Protein AF-A0A813KE66-F1 (afdb_monomer_lite)

Structure (mmCIF, N/CA/C/O backbone):
data_AF-A0A813KE66-F1
#
_entry.id   AF-A0A813KE66-F1
#
loop_
_atom_site.group_PDB
_atom_site.id
_atom_site.type_symbol
_atom_site.label_atom_id
_atom_site.label_alt_id
_atom_site.label_comp_id
_atom_site.label_asym_id
_atom_site.label_entity_id
_atom_site.label_seq_id
_atom_site.pdbx_PDB_ins_code
_atom_site.Cartn_x
_atom_site.Cartn_y
_atom_site.Cartn_z
_atom_site.occupancy
_atom_site.B_iso_or_equiv
_atom_site.auth_seq_id
_atom_site.auth_comp_id
_atom_site.auth_asym_id
_atom_site.auth_atom_id
_atom_site.pdbx_PDB_model_num
ATOM 1 N N . GLU A 1 1 ? -5.617 -0.190 22.166 1.00 62.19 1 GLU A N 1
ATOM 2 C CA . GLU A 1 1 ? -5.001 0.534 21.028 1.00 62.19 1 GLU A CA 1
ATOM 3 C C . GLU A 1 1 ? -5.946 0.537 19.827 1.00 62.19 1 GLU A C 1
ATOM 5 O O . GLU A 1 1 ? -6.693 -0.417 19.660 1.00 62.19 1 GLU A O 1
ATOM 10 N N . LEU A 1 2 ? -5.925 1.552 18.959 1.00 74.25 2 LEU A N 1
ATOM 11 C CA . LEU A 1 2 ? -6.769 1.584 17.746 1.00 74.25 2 LEU A CA 1
ATOM 12 C C . LEU A 1 2 ? -6.556 0.372 16.822 1.00 74.25 2 LEU A C 1
ATOM 14 O O . LEU A 1 2 ? -7.504 -0.113 16.202 1.00 74.25 2 LEU A O 1
ATOM 18 N N . GLY A 1 3 ? -5.337 -0.175 16.797 1.00 71.94 3 GLY A N 1
ATOM 19 C CA . GLY A 1 3 ? -5.014 -1.399 16.067 1.00 71.94 3 GLY A CA 1
ATOM 20 C C . GLY A 1 3 ? -5.838 -2.612 16.503 1.00 71.94 3 GLY A C 1
ATOM 21 O O . GLY A 1 3 ? -6.295 -3.367 15.647 1.00 71.94 3 GLY A O 1
ATOM 22 N N . SER A 1 4 ? -6.115 -2.786 17.803 1.00 74.19 4 SER A N 1
ATOM 23 C CA . SER A 1 4 ? -6.954 -3.896 18.286 1.00 74.19 4 SER A CA 1
ATOM 24 C C . SER A 1 4 ? -8.423 -3.736 17.883 1.00 74.19 4 SER A C 1
ATOM 26 O O . SER A 1 4 ? -9.065 -4.725 17.527 1.00 74.19 4 SER A O 1
ATOM 28 N N . THR A 1 5 ? -8.928 -2.498 17.854 1.00 79.56 5 THR A N 1
ATOM 29 C CA . THR A 1 5 ? -10.301 -2.172 17.430 1.00 79.56 5 THR A CA 1
ATOM 30 C C . THR A 1 5 ? -10.521 -2.434 15.942 1.00 79.56 5 THR A C 1
ATOM 32 O O . THR A 1 5 ? -11.595 -2.872 15.550 1.00 79.56 5 THR A O 1
ATOM 35 N N . ILE A 1 6 ? -9.496 -2.225 15.110 1.00 78.62 6 ILE A N 1
ATOM 36 C CA . ILE A 1 6 ? -9.528 -2.539 13.673 1.00 78.62 6 ILE A CA 1
ATOM 37 C C . ILE A 1 6 ? -9.297 -4.037 13.420 1.00 78.62 6 ILE A C 1
ATOM 39 O O . ILE A 1 6 ? -9.911 -4.631 12.534 1.00 78.62 6 ILE A O 1
ATOM 43 N N . ARG A 1 7 ? -8.443 -4.685 14.218 1.00 77.69 7 ARG A N 1
ATOM 44 C CA . ARG A 1 7 ? -8.101 -6.105 14.060 1.00 77.69 7 ARG A CA 1
ATOM 45 C C . ARG A 1 7 ? -9.271 -7.043 14.346 1.00 77.69 7 ARG A C 1
ATOM 47 O O . ARG A 1 7 ? -9.427 -8.037 13.637 1.00 77.69 7 ARG A O 1
ATOM 54 N N . ALA A 1 8 ? -10.070 -6.751 15.372 1.00 77.88 8 ALA A N 1
ATOM 55 C CA . ALA A 1 8 ? -11.232 -7.554 15.757 1.00 77.88 8 ALA A CA 1
ATOM 56 C C . ALA A 1 8 ? -12.233 -7.784 14.596 1.00 77.88 8 ALA A C 1
ATOM 58 O O . ALA A 1 8 ? -12.456 -8.945 14.243 1.00 77.88 8 ALA A O 1
ATOM 59 N N . PRO A 1 9 ? -12.773 -6.745 13.927 1.00 71.06 9 PRO A N 1
ATOM 60 C CA . PRO A 1 9 ? -13.709 -6.924 12.816 1.00 71.06 9 PRO A CA 1
ATOM 61 C C . PRO A 1 9 ? -13.075 -7.599 11.589 1.00 71.06 9 PRO A C 1
ATOM 63 O O . PRO A 1 9 ? -13.728 -8.423 10.948 1.00 71.06 9 PRO A O 1
ATOM 66 N N . CYS A 1 10 ? -11.790 -7.354 11.296 1.00 71.75 10 CYS A N 1
ATOM 67 C CA . CYS A 1 10 ? -11.080 -8.053 10.213 1.00 71.75 10 CYS A CA 1
ATOM 68 C C . CYS A 1 10 ? -10.980 -9.573 10.436 1.00 71.75 10 CYS A C 1
ATOM 70 O O . CYS A 1 10 ? -11.021 -10.347 9.476 1.00 71.75 10 CYS A O 1
ATOM 72 N N . ARG A 1 11 ? -10.857 -10.027 11.692 1.00 71.12 11 ARG A N 1
ATOM 73 C CA . ARG A 1 11 ? -10.828 -11.463 12.024 1.00 71.12 11 ARG A CA 1
ATOM 74 C C . ARG A 1 11 ? -12.191 -12.132 11.885 1.00 71.12 11 ARG A C 1
ATOM 76 O O . ARG A 1 11 ? -12.242 -13.289 11.487 1.00 71.12 11 ARG A O 1
ATOM 83 N N . LEU A 1 12 ? -13.272 -11.396 12.130 1.00 67.62 12 LEU A N 1
ATOM 84 C CA . LEU A 1 12 ? -14.651 -11.882 12.022 1.00 67.62 12 LEU A CA 1
ATOM 85 C C . LEU A 1 12 ? -15.193 -11.885 10.578 1.00 67.62 12 LEU A C 1
ATOM 87 O O . LEU A 1 12 ? -16.385 -12.066 10.368 1.00 67.62 12 LEU A O 1
ATOM 91 N N . GLY A 1 13 ? -14.340 -11.654 9.572 1.00 59.03 13 GLY A N 1
ATOM 92 C CA . GLY A 1 13 ? -14.746 -11.593 8.161 1.00 59.03 13 GLY A CA 1
ATOM 93 C C . GLY A 1 13 ? -15.440 -10.285 7.755 1.00 59.03 13 GLY A C 1
ATOM 94 O O . GLY A 1 13 ? -15.770 -10.102 6.587 1.00 59.03 13 GLY A O 1
ATOM 95 N N . GLY A 1 14 ? -15.608 -9.342 8.687 1.00 59.16 14 GLY A N 1
ATOM 96 C CA . GLY A 1 14 ? -16.257 -8.052 8.471 1.00 59.16 14 GLY A CA 1
ATOM 97 C C . GLY A 1 14 ? -15.270 -6.951 8.083 1.00 59.16 14 GLY A C 1
ATOM 98 O O . GLY A 1 14 ? -15.028 -6.026 8.860 1.00 59.16 14 GLY A O 1
ATOM 99 N N . SER A 1 15 ? -14.727 -6.993 6.862 1.00 60.59 15 SER A N 1
ATOM 100 C CA . SER A 1 15 ? -13.924 -5.878 6.317 1.00 60.59 15 SER A CA 1
ATOM 101 C C . SER A 1 15 ? -14.745 -4.589 6.115 1.00 60.59 15 SER A C 1
ATOM 103 O O . SER A 1 15 ? -14.176 -3.503 5.974 1.00 60.59 15 SER A O 1
ATOM 105 N N . SER A 1 16 ? -16.081 -4.684 6.150 1.00 64.94 16 SER A N 1
ATOM 106 C CA . SER A 1 16 ? -17.015 -3.561 6.001 1.00 64.94 16 SER A CA 1
ATOM 107 C C . SER A 1 16 ? -17.001 -2.577 7.175 1.00 64.94 16 SER A C 1
ATOM 109 O O . SER A 1 16 ? -17.208 -1.390 6.943 1.00 64.94 16 SER A O 1
ATOM 111 N N . LEU A 1 17 ? -16.718 -3.033 8.402 1.00 68.31 17 LEU A N 1
ATOM 112 C CA . LEU A 1 17 ? -16.677 -2.189 9.607 1.00 68.31 17 LEU A CA 1
ATOM 113 C C . LEU A 1 17 ? -15.264 -1.691 9.935 1.00 68.31 17 LEU A C 1
ATOM 115 O O . LEU A 1 17 ? -15.097 -0.588 10.448 1.00 68.31 17 LEU A O 1
ATOM 119 N N . ALA A 1 18 ? -14.234 -2.466 9.593 1.00 74.69 18 ALA A N 1
ATOM 120 C CA . ALA A 1 18 ? -12.844 -2.086 9.836 1.00 74.69 18 ALA A CA 1
ATOM 121 C C . ALA A 1 18 ? -12.406 -0.883 8.978 1.00 74.69 18 ALA A C 1
ATOM 123 O O . ALA A 1 18 ? -11.616 -0.047 9.419 1.00 74.69 18 ALA A O 1
ATOM 124 N N . TRP A 1 19 ? -12.936 -0.775 7.754 1.00 76.62 19 TRP A N 1
ATOM 125 C CA . TRP A 1 19 ? -12.539 0.266 6.807 1.00 76.62 19 TRP A CA 1
ATOM 126 C C . TRP A 1 19 ? -13.033 1.678 7.173 1.00 76.62 19 TRP A C 1
ATOM 128 O O . TRP A 1 19 ? -12.217 2.599 7.138 1.00 76.62 19 TRP A O 1
ATOM 138 N N . PRO A 1 20 ? -14.306 1.891 7.563 1.00 79.81 20 PRO A N 1
ATOM 139 C CA . PRO A 1 20 ? -14.763 3.182 8.082 1.00 79.81 20 PRO A CA 1
ATOM 140 C C . PRO A 1 20 ? -13.975 3.638 9.314 1.00 79.81 20 PRO A C 1
ATOM 142 O O . PRO A 1 20 ? -13.568 4.793 9.384 1.00 79.81 20 PRO A O 1
ATOM 145 N N . VAL A 1 21 ? -13.676 2.718 10.240 1.00 80.50 21 VAL A N 1
ATOM 146 C CA . VAL A 1 21 ? -12.868 3.017 11.436 1.00 80.50 21 VAL A CA 1
ATOM 147 C C . VAL A 1 21 ? -11.449 3.436 11.045 1.00 80.50 21 VAL A C 1
ATOM 149 O O . VAL A 1 21 ? -10.931 4.414 11.577 1.00 80.50 21 VAL A O 1
ATOM 152 N N . PHE A 1 22 ? -10.835 2.754 10.072 1.00 81.50 22 PHE A N 1
ATOM 153 C CA . PHE A 1 22 ? -9.545 3.166 9.519 1.00 81.50 22 PHE A CA 1
ATOM 154 C C . PHE A 1 22 ? -9.609 4.545 8.849 1.00 81.50 22 PHE A C 1
ATOM 156 O O . PHE A 1 22 ? -8.703 5.349 9.033 1.00 81.50 22 PHE A O 1
ATOM 163 N N . GLN A 1 23 ? -10.666 4.843 8.089 1.00 80.62 23 GLN A N 1
ATOM 164 C CA . GLN A 1 23 ? -10.824 6.138 7.423 1.00 80.62 23 GLN A CA 1
ATOM 165 C C . GLN A 1 23 ? -10.970 7.292 8.415 1.00 80.62 23 GLN A C 1
ATOM 167 O O . GLN A 1 23 ? -10.352 8.333 8.209 1.00 80.62 23 GLN A O 1
ATOM 172 N N . GLU A 1 24 ? -11.747 7.114 9.482 1.00 82.56 24 GLU A N 1
ATOM 173 C CA . GLU A 1 24 ? -11.855 8.122 10.539 1.00 82.56 24 GLU A CA 1
ATOM 174 C C . GLU A 1 24 ? -10.542 8.274 11.310 1.00 82.56 24 GLU A C 1
ATOM 176 O O . GLU A 1 24 ? -10.076 9.393 11.515 1.00 82.56 24 GLU A O 1
ATOM 181 N N . ALA A 1 25 ? -9.870 7.168 11.642 1.00 82.44 25 ALA A N 1
ATOM 182 C CA . ALA A 1 25 ? -8.542 7.223 12.247 1.00 82.44 25 ALA A CA 1
ATOM 183 C C . ALA A 1 25 ? -7.531 7.966 11.352 1.00 82.44 25 ALA A C 1
ATOM 185 O O . ALA A 1 25 ? -6.749 8.772 11.851 1.00 82.44 25 ALA A O 1
ATOM 186 N N . ASP A 1 26 ? -7.572 7.752 10.034 1.00 79.00 26 ASP A N 1
ATOM 187 C CA . ASP A 1 26 ? -6.680 8.409 9.076 1.00 79.00 26 ASP A CA 1
ATOM 188 C C . ASP A 1 26 ? -6.964 9.914 8.947 1.00 79.00 26 ASP A C 1
ATOM 190 O O . ASP A 1 26 ? -6.024 10.714 8.964 1.00 79.00 26 ASP A O 1
ATOM 194 N N . LYS A 1 27 ? -8.245 10.317 8.907 1.00 81.25 27 LYS A N 1
ATOM 195 C CA . LYS A 1 27 ? -8.660 11.734 8.950 1.00 81.25 27 LYS A CA 1
ATOM 196 C C . LYS A 1 27 ? -8.155 12.428 10.213 1.00 81.25 27 LYS A C 1
ATOM 198 O O . LYS A 1 27 ? -7.649 13.544 10.143 1.00 81.25 27 LYS A O 1
ATOM 203 N N . LEU A 1 28 ? -8.248 11.740 11.347 1.00 83.62 28 LEU A N 1
ATOM 204 C CA . LEU A 1 28 ? -7.797 12.224 12.650 1.00 83.62 28 LEU A CA 1
ATOM 205 C C . LEU A 1 28 ? -6.280 12.060 12.865 1.00 83.62 28 LEU A C 1
ATOM 207 O O . LEU A 1 28 ? -5.774 12.400 13.931 1.00 83.62 28 LEU A O 1
ATOM 211 N N . ARG A 1 29 ? -5.539 11.555 11.863 1.00 78.62 29 ARG A N 1
ATOM 212 C CA . ARG A 1 29 ? -4.093 11.264 11.920 1.00 78.62 29 ARG A CA 1
ATOM 213 C C . ARG A 1 29 ? -3.688 10.372 13.101 1.00 78.62 29 ARG A C 1
ATOM 215 O O . ARG A 1 29 ? -2.567 10.466 13.599 1.00 78.62 29 ARG A O 1
ATOM 222 N N . LEU A 1 30 ? -4.582 9.490 13.535 1.00 79.69 30 LEU A N 1
ATOM 223 C CA . LEU A 1 30 ? -4.335 8.574 14.639 1.00 79.69 30 LEU A CA 1
ATOM 224 C C . LEU A 1 30 ? -3.488 7.389 14.172 1.00 79.69 30 LEU A C 1
ATOM 226 O O . LEU A 1 30 ? -3.667 6.858 13.073 1.00 79.69 30 LEU A O 1
ATOM 230 N N . ASN A 1 31 ? -2.565 6.948 15.026 1.00 79.06 31 ASN A N 1
ATOM 231 C CA . 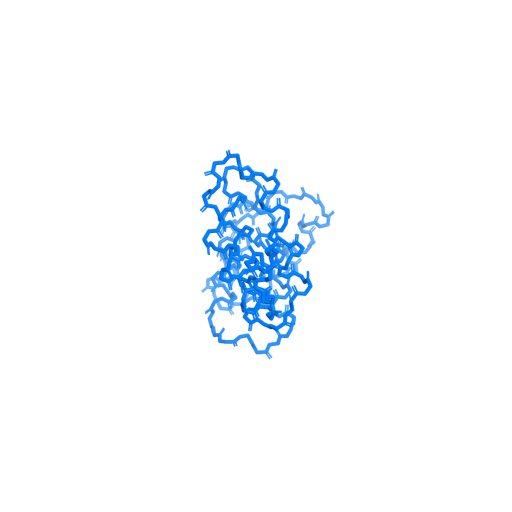ASN A 1 31 ? -1.735 5.792 14.725 1.00 79.06 31 ASN A CA 1
ATOM 232 C C . ASN A 1 31 ? -2.531 4.496 14.935 1.00 79.06 31 ASN A C 1
ATOM 234 O O . ASN A 1 31 ? -2.935 4.156 16.046 1.00 79.06 31 ASN A O 1
ATOM 238 N N . VAL A 1 32 ? -2.742 3.767 13.843 1.00 75.44 32 VAL A N 1
ATOM 239 C CA . VAL A 1 32 ? -3.414 2.460 13.829 1.00 75.44 32 VAL A CA 1
ATOM 240 C C . VAL A 1 32 ? -2.439 1.323 14.170 1.00 75.44 32 VAL A C 1
ATOM 242 O O . VAL A 1 32 ? -2.859 0.240 14.581 1.00 75.44 32 VAL A O 1
ATOM 245 N N . GLY A 1 33 ? -1.136 1.575 14.035 1.00 80.81 33 GLY A N 1
ATOM 246 C CA . GLY A 1 33 ? -0.077 0.602 14.252 1.00 80.81 33 GLY A CA 1
ATOM 247 C C . GLY A 1 33 ? -0.013 -0.487 13.176 1.00 80.81 33 GLY A C 1
ATOM 248 O O . GLY A 1 33 ? -0.932 -0.694 12.378 1.00 80.81 33 GLY A O 1
ATOM 249 N N . LEU A 1 34 ? 1.096 -1.228 13.184 1.00 76.56 34 LEU A N 1
ATOM 250 C CA . LEU A 1 34 ? 1.340 -2.369 12.292 1.00 76.56 34 LEU A CA 1
ATOM 251 C C . LEU A 1 34 ? 0.276 -3.466 12.436 1.00 76.56 34 LEU A C 1
ATOM 253 O O . LEU A 1 34 ? -0.104 -4.090 11.450 1.00 76.56 34 LEU A O 1
ATOM 257 N N . SER A 1 35 ? -0.242 -3.676 13.648 1.00 79.00 35 SER A N 1
ATOM 258 C CA . SER A 1 35 ? -1.245 -4.705 13.939 1.00 79.00 35 SER A CA 1
ATOM 259 C C . SER A 1 35 ? -2.582 -4.448 13.234 1.00 79.00 35 SER A C 1
ATOM 261 O O . SER A 1 35 ? -3.174 -5.388 12.699 1.00 79.00 35 SER A O 1
ATOM 263 N N . GLY A 1 36 ? -3.043 -3.193 13.192 1.00 77.19 36 GLY A N 1
ATOM 264 C CA . GLY A 1 36 ? -4.260 -2.806 12.479 1.00 77.19 36 GLY A CA 1
ATOM 265 C C . GLY A 1 36 ? -4.068 -2.785 10.960 1.00 77.19 36 GLY A C 1
ATOM 266 O O . GLY A 1 36 ? -4.925 -3.288 10.235 1.00 77.19 36 GLY A O 1
ATOM 267 N N . LEU A 1 37 ? -2.922 -2.290 10.475 1.00 78.31 37 LEU A N 1
ATOM 268 C CA . LEU A 1 37 ? -2.588 -2.295 9.042 1.00 78.31 37 LEU A CA 1
ATOM 269 C C . LEU A 1 37 ? -2.468 -3.721 8.484 1.00 78.31 37 LEU A C 1
ATOM 271 O O . LEU A 1 37 ? -3.060 -4.020 7.451 1.00 78.31 37 LEU A O 1
ATOM 275 N N . SER A 1 38 ? -1.778 -4.619 9.196 1.00 77.44 38 SER A N 1
ATOM 276 C CA . SER A 1 38 ? -1.656 -6.039 8.832 1.00 77.44 38 SER A CA 1
ATOM 277 C C . SER A 1 38 ? -3.019 -6.735 8.792 1.00 77.44 38 SER A C 1
ATOM 279 O O . SER A 1 38 ? -3.305 -7.477 7.857 1.00 77.44 38 SER A O 1
ATOM 281 N N . ALA A 1 39 ? -3.902 -6.450 9.754 1.00 77.81 39 ALA A N 1
ATOM 282 C CA . ALA A 1 39 ? -5.241 -7.032 9.769 1.00 77.81 39 ALA A CA 1
ATOM 283 C C . ALA A 1 39 ? -6.105 -6.575 8.582 1.00 77.81 39 ALA A C 1
ATOM 285 O O . ALA A 1 39 ? -6.884 -7.365 8.051 1.00 77.81 39 ALA A O 1
ATOM 286 N N . LEU A 1 40 ? -5.983 -5.308 8.174 1.00 76.94 40 LEU A N 1
ATOM 287 C CA . LEU A 1 40 ? -6.666 -4.775 6.995 1.00 76.94 40 LEU A CA 1
ATOM 288 C C . LEU A 1 40 ? -6.082 -5.353 5.694 1.00 76.94 40 LEU A C 1
ATOM 290 O O . LEU A 1 40 ? -6.854 -5.698 4.803 1.00 76.94 40 LEU A O 1
ATOM 294 N N . LEU A 1 41 ? -4.757 -5.532 5.616 1.00 77.00 41 LEU A N 1
ATOM 295 C CA . LEU A 1 41 ? -4.067 -6.153 4.477 1.00 77.00 41 LEU A CA 1
ATOM 296 C C . LEU A 1 41 ? -4.505 -7.600 4.250 1.00 77.00 41 LEU A C 1
ATOM 298 O O . LEU A 1 41 ? -4.931 -7.941 3.152 1.00 77.00 41 LEU A O 1
ATOM 302 N N . SER A 1 42 ? -4.538 -8.426 5.298 1.00 73.62 42 SER A N 1
ATOM 303 C CA . SER A 1 42 ? -5.054 -9.798 5.191 1.00 73.62 42 SER A CA 1
ATOM 304 C C . SER A 1 42 ? -6.540 -9.858 4.816 1.00 73.62 42 SER A C 1
ATOM 306 O O . SER A 1 42 ? -7.033 -10.899 4.389 1.00 73.62 42 SER A O 1
ATOM 308 N N . GLY A 1 43 ? -7.288 -8.765 5.004 1.00 68.56 43 GLY A N 1
ATOM 309 C CA . GLY A 1 43 ? -8.654 -8.622 4.503 1.00 68.56 43 GLY A CA 1
ATOM 310 C C . GLY A 1 43 ? -8.721 -8.347 2.996 1.00 68.56 43 GLY A C 1
ATOM 311 O O . GLY A 1 43 ? -9.719 -8.695 2.369 1.00 68.56 43 GLY A O 1
ATOM 312 N N . CYS A 1 44 ? -7.674 -7.754 2.419 1.00 69.19 44 CYS A N 1
ATOM 313 C CA . CYS A 1 44 ? -7.535 -7.519 0.982 1.00 69.19 44 CYS A CA 1
ATOM 314 C C . CYS A 1 44 ? -7.036 -8.767 0.232 1.00 69.19 44 CYS A C 1
ATOM 316 O O . CYS A 1 44 ? -7.489 -9.014 -0.880 1.00 69.19 44 CYS A O 1
ATOM 318 N N . GLU A 1 45 ? -6.202 -9.598 0.866 1.00 63.12 45 GLU A N 1
ATOM 319 C CA . GLU A 1 45 ? -5.582 -10.793 0.265 1.00 63.12 45 GLU A CA 1
ATOM 320 C C . GLU A 1 45 ? -6.535 -11.983 0.020 1.00 63.12 45 GLU A C 1
ATOM 322 O O . GLU A 1 45 ? -6.153 -12.942 -0.647 1.00 63.12 45 GLU A O 1
ATOM 327 N N . ARG A 1 46 ? -7.783 -11.961 0.521 1.00 62.12 46 ARG A N 1
ATOM 328 C CA . ARG A 1 46 ? -8.727 -13.102 0.415 1.00 62.12 46 ARG A CA 1
ATOM 329 C C . ARG A 1 46 ? -9.392 -13.272 -0.963 1.00 62.12 46 ARG A C 1
ATOM 331 O O . ARG A 1 46 ? -10.539 -13.706 -1.040 1.00 62.12 46 ARG A O 1
ATOM 338 N N . GLY A 1 47 ? -8.689 -12.962 -2.048 1.00 53.06 47 GLY A N 1
ATOM 339 C CA . GLY A 1 47 ? -9.114 -13.262 -3.417 1.00 53.06 47 GLY A CA 1
ATOM 340 C C . GLY A 1 47 ? -8.546 -12.299 -4.465 1.00 53.06 47 GLY A C 1
ATOM 341 O O . GLY A 1 47 ? -8.040 -11.234 -4.109 1.00 53.06 47 GLY A O 1
ATOM 342 N N . PRO A 1 48 ? -8.636 -12.641 -5.765 1.00 50.94 48 PRO A N 1
ATOM 343 C CA . PRO A 1 48 ? -8.351 -11.695 -6.840 1.00 50.94 48 PRO A CA 1
ATOM 344 C C . PRO A 1 48 ? -9.288 -10.496 -6.698 1.00 50.94 48 PRO A C 1
ATOM 346 O O . PRO A 1 48 ? -10.482 -10.670 -6.459 1.00 50.94 48 PRO A O 1
ATOM 349 N N . TRP A 1 49 ? -8.741 -9.285 -6.804 1.00 55.78 49 TRP A N 1
ATOM 350 C CA . TRP A 1 49 ? -9.455 -8.038 -6.544 1.00 55.78 49 TRP A CA 1
ATOM 351 C C . TRP A 1 49 ? -10.789 -7.990 -7.295 1.00 55.78 49 TRP A C 1
ATOM 353 O O . TRP A 1 49 ? -10.799 -7.782 -8.507 1.00 55.78 49 TRP A O 1
ATOM 363 N N . PRO A 1 50 ? -11.937 -8.096 -6.606 1.00 54.56 50 PRO A N 1
ATOM 364 C CA . PRO A 1 50 ? -13.217 -8.043 -7.298 1.00 54.56 50 PRO A CA 1
ATOM 365 C C . PRO A 1 50 ? -13.544 -6.613 -7.760 1.00 54.56 50 PRO A C 1
ATOM 367 O O . PRO A 1 50 ? -14.495 -6.402 -8.504 1.00 54.56 50 PRO A O 1
ATOM 370 N N . SER A 1 51 ? -12.790 -5.597 -7.307 1.00 67.50 51 SER A N 1
ATOM 371 C CA . SER A 1 51 ? -13.025 -4.205 -7.690 1.00 67.50 51 SER A CA 1
ATOM 372 C C . SER A 1 51 ? -11.792 -3.304 -7.549 1.00 67.50 51 SER A C 1
ATOM 374 O O . SER A 1 51 ? -10.978 -3.457 -6.635 1.00 67.50 51 SER A O 1
ATOM 376 N N . ARG A 1 52 ? -11.740 -2.252 -8.379 1.00 65.75 52 ARG A N 1
ATOM 377 C CA . ARG A 1 52 ? -10.777 -1.134 -8.292 1.00 65.75 52 ARG A CA 1
ATOM 378 C C . ARG A 1 52 ? -10.777 -0.443 -6.919 1.00 65.75 52 ARG A C 1
ATOM 380 O O . ARG A 1 52 ? -9.770 0.126 -6.507 1.00 65.75 52 ARG A O 1
ATOM 387 N N . ARG A 1 53 ? -11.894 -0.507 -6.180 1.00 70.62 53 ARG A N 1
ATOM 388 C CA . ARG A 1 53 ? -11.973 0.008 -4.803 1.00 70.62 53 ARG A CA 1
ATOM 389 C C . ARG A 1 53 ? -11.117 -0.813 -3.853 1.00 70.62 53 ARG A C 1
ATOM 391 O O . ARG A 1 53 ? -10.392 -0.216 -3.070 1.00 70.62 53 ARG A O 1
ATOM 398 N N . SER A 1 54 ? -11.179 -2.142 -3.919 1.00 69.50 54 SER A N 1
ATOM 399 C CA . SER A 1 54 ? -10.353 -3.005 -3.067 1.00 69.50 54 SER A CA 1
ATOM 400 C C . SER A 1 54 ? -8.867 -2.700 -3.281 1.00 69.50 54 SER A C 1
ATOM 402 O O . SER A 1 54 ? -8.167 -2.453 -2.303 1.00 69.50 54 SER A O 1
ATOM 404 N N . MET A 1 55 ? -8.445 -2.541 -4.543 1.00 69.62 55 MET A N 1
ATOM 405 C CA . MET A 1 55 ? -7.090 -2.116 -4.936 1.00 69.62 55 MET A CA 1
ATOM 406 C C . MET A 1 55 ? -6.640 -0.821 -4.262 1.00 69.62 55 MET A C 1
ATOM 408 O O . MET A 1 55 ? -5.588 -0.758 -3.627 1.00 69.62 55 MET A O 1
ATOM 412 N N . GLN A 1 56 ? -7.463 0.222 -4.348 1.00 75.06 56 GLN A N 1
ATOM 413 C CA . GLN A 1 56 ? -7.148 1.507 -3.728 1.00 75.06 56 GLN A CA 1
ATOM 414 C C . GLN A 1 56 ? -7.051 1.427 -2.200 1.00 75.06 56 GLN A C 1
ATOM 416 O O . GLN A 1 56 ? -6.302 2.200 -1.597 1.00 75.06 56 GLN A O 1
ATOM 421 N N . ARG A 1 57 ? -7.807 0.523 -1.565 1.00 77.31 57 ARG A N 1
ATOM 422 C CA . ARG A 1 57 ? -7.772 0.327 -0.111 1.00 77.31 57 ARG A CA 1
ATOM 423 C C . ARG A 1 57 ? -6.444 -0.277 0.331 1.00 77.31 57 ARG A C 1
ATOM 425 O O . ARG A 1 57 ? -5.777 0.313 1.171 1.00 77.31 57 ARG A O 1
ATOM 432 N N . GLU A 1 58 ? -6.018 -1.376 -0.275 1.00 7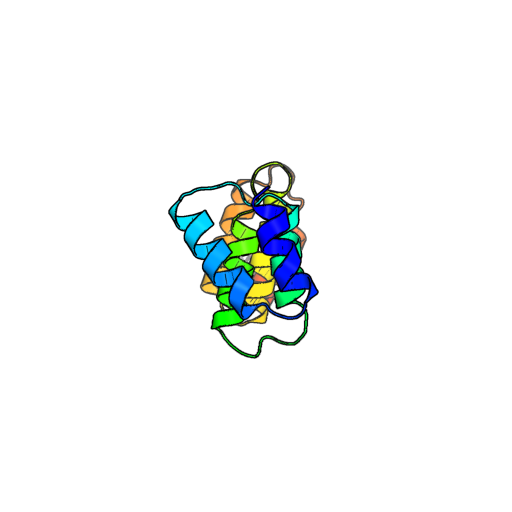6.31 58 GLU A N 1
ATOM 433 C CA . GLU A 1 58 ? -4.728 -2.006 0.041 1.00 76.31 58 GLU A CA 1
ATOM 434 C C . GLU A 1 58 ? -3.546 -1.081 -0.258 1.00 76.31 58 GLU A C 1
ATOM 436 O O . GLU A 1 58 ? -2.689 -0.906 0.604 1.00 76.31 58 GLU A O 1
ATOM 441 N N . LEU A 1 59 ? -3.537 -0.391 -1.406 1.00 74.44 59 LEU A N 1
ATOM 442 C CA . LEU A 1 59 ? -2.491 0.596 -1.697 1.00 74.44 59 LEU A CA 1
ATOM 443 C C . LEU A 1 59 ? -2.410 1.675 -0.611 1.00 74.44 59 LEU A C 1
ATOM 445 O O . LEU A 1 59 ? -1.319 2.070 -0.210 1.00 74.44 59 LEU A O 1
ATOM 449 N N . ARG A 1 60 ? -3.551 2.138 -0.089 1.00 79.56 60 ARG A N 1
ATOM 450 C CA . ARG A 1 60 ? -3.572 3.114 1.009 1.00 79.56 60 ARG A CA 1
ATOM 451 C C . ARG A 1 60 ? -2.954 2.553 2.290 1.00 79.56 60 ARG A C 1
ATOM 453 O O .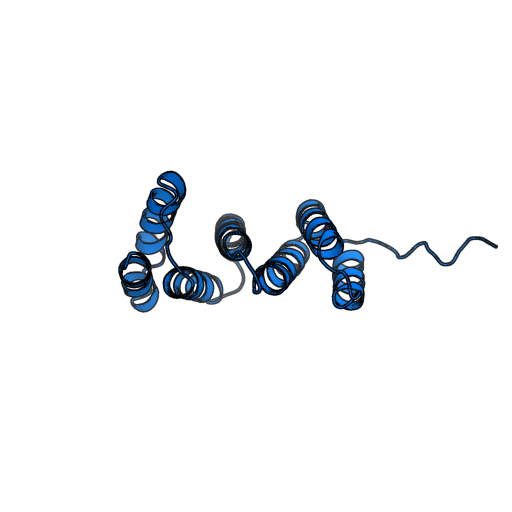 ARG A 1 60 ? -2.275 3.300 2.987 1.00 79.56 60 ARG A O 1
ATOM 460 N N . LEU A 1 61 ? -3.165 1.271 2.587 1.00 77.75 61 LEU A N 1
ATOM 461 C CA . LEU A 1 61 ? -2.568 0.607 3.750 1.00 77.75 61 LEU A CA 1
ATOM 462 C C . LEU A 1 61 ? -1.059 0.455 3.598 1.00 77.75 61 LEU A C 1
ATOM 464 O O . LEU A 1 61 ? -0.319 0.845 4.499 1.00 77.75 61 LEU A O 1
ATOM 468 N N . LEU A 1 62 ? -0.608 -0.054 2.448 1.00 76.12 62 LEU A N 1
ATOM 469 C CA . LEU A 1 62 ? 0.811 -0.261 2.159 1.00 76.12 62 LEU A CA 1
ATOM 470 C C . LEU A 1 62 ? 1.592 1.059 2.245 1.00 76.12 62 LEU A C 1
ATOM 472 O O . LEU A 1 62 ? 2.669 1.114 2.829 1.00 76.12 62 LEU A O 1
ATOM 476 N N . LEU A 1 63 ? 1.011 2.155 1.752 1.00 77.25 63 LEU A N 1
ATOM 477 C CA . LEU A 1 63 ? 1.627 3.484 1.802 1.00 77.25 63 LEU A CA 1
ATOM 478 C C . LEU A 1 63 ? 1.538 4.167 3.175 1.00 77.25 63 LEU A C 1
ATOM 480 O O . LEU A 1 63 ? 2.099 5.252 3.352 1.00 77.25 63 LEU A O 1
ATOM 484 N N . ARG A 1 64 ? 0.827 3.578 4.147 1.00 77.94 64 ARG A N 1
ATOM 485 C CA . ARG A 1 64 ? 0.732 4.123 5.507 1.00 77.94 64 ARG A CA 1
ATOM 486 C C . ARG A 1 64 ? 1.850 3.639 6.422 1.00 77.94 64 ARG A C 1
ATOM 488 O O . ARG A 1 64 ? 2.136 4.318 7.408 1.00 77.94 64 ARG A O 1
ATOM 495 N N . CYS A 1 65 ? 2.504 2.533 6.071 1.00 73.06 65 CYS A N 1
ATOM 496 C CA . CYS A 1 65 ? 3.720 2.075 6.730 1.00 73.06 65 CYS A CA 1
ATOM 497 C C . CYS A 1 65 ? 4.840 3.120 6.567 1.00 73.06 65 CYS A C 1
ATOM 499 O O . CYS A 1 65 ? 5.072 3.646 5.480 1.00 73.06 65 CYS A O 1
ATOM 501 N N . ARG A 1 66 ? 5.510 3.450 7.674 1.00 69.00 66 ARG A N 1
ATOM 502 C CA . ARG A 1 66 ? 6.564 4.473 7.779 1.00 69.00 66 ARG A CA 1
ATOM 503 C C . ARG A 1 66 ? 7.808 3.849 8.413 1.00 69.00 66 ARG A C 1
ATOM 505 O O . ARG A 1 66 ? 7.693 2.836 9.100 1.00 69.00 66 ARG A O 1
ATOM 512 N N . GLY A 1 67 ? 8.965 4.483 8.231 1.00 70.00 67 GLY A N 1
ATOM 513 C CA . GLY A 1 67 ? 10.227 4.039 8.833 1.00 70.00 67 GLY A CA 1
ATOM 514 C C . GLY A 1 67 ? 10.869 2.886 8.061 1.00 70.00 67 GLY A C 1
ATOM 515 O O . GLY A 1 67 ? 10.710 2.796 6.847 1.00 70.00 67 GLY A O 1
ATOM 516 N N . GLU A 1 68 ? 11.572 1.993 8.757 1.00 67.38 68 GLU A N 1
ATOM 517 C CA . GLU A 1 68 ? 12.414 0.942 8.150 1.00 67.38 68 GLU A CA 1
ATOM 518 C C . GLU A 1 68 ? 11.659 -0.021 7.224 1.00 67.38 68 GLU A C 1
ATOM 520 O O . GLU A 1 68 ? 12.226 -0.573 6.285 1.00 67.38 68 GLU A O 1
ATOM 525 N N . VAL A 1 69 ? 10.357 -0.201 7.448 1.00 69.06 69 VAL A N 1
ATOM 526 C CA . VAL A 1 69 ? 9.516 -1.093 6.639 1.00 69.06 69 VAL A CA 1
ATOM 527 C C . VAL A 1 69 ? 8.969 -0.423 5.373 1.00 69.06 69 VAL A C 1
ATOM 529 O O . VAL A 1 69 ? 8.500 -1.107 4.466 1.00 69.06 69 VAL A O 1
ATOM 532 N N . GLN A 1 70 ? 9.037 0.907 5.268 1.00 74.69 70 GLN A N 1
ATOM 533 C CA . GLN A 1 70 ? 8.474 1.673 4.151 1.00 74.69 70 GLN A CA 1
ATOM 534 C C . GLN A 1 70 ? 8.958 1.204 2.761 1.00 74.69 70 GLN A C 1
ATOM 536 O O . GLN A 1 70 ? 8.108 1.096 1.871 1.00 74.69 70 GLN A O 1
ATOM 541 N N . PRO A 1 71 ? 10.248 0.864 2.541 1.00 73.12 71 PRO A N 1
ATOM 542 C CA . PRO A 1 71 ? 10.717 0.393 1.238 1.00 73.12 71 PRO A CA 1
ATOM 543 C C . PRO A 1 71 ? 10.056 -0.922 0.806 1.00 73.12 71 PRO A C 1
ATOM 545 O O . PRO A 1 71 ? 9.627 -1.060 -0.337 1.00 73.12 71 PRO A O 1
ATOM 548 N N . VAL A 1 72 ? 9.900 -1.869 1.736 1.00 73.94 72 VAL A N 1
ATOM 549 C CA . VAL A 1 72 ? 9.286 -3.181 1.472 1.00 73.94 72 VAL A CA 1
ATOM 550 C C . VAL A 1 72 ? 7.806 -3.023 1.129 1.00 73.94 72 VAL A C 1
ATOM 552 O O . VAL A 1 72 ? 7.327 -3.564 0.135 1.00 73.94 72 VAL A O 1
ATOM 555 N N . PHE A 1 73 ? 7.072 -2.233 1.913 1.00 77.25 73 PHE A N 1
ATOM 556 C CA . PHE A 1 73 ? 5.643 -2.025 1.684 1.00 77.25 73 PHE A CA 1
ATOM 557 C C . PHE A 1 73 ? 5.363 -1.213 0.416 1.00 77.25 73 PHE A C 1
ATOM 559 O O . PHE A 1 73 ? 4.421 -1.520 -0.317 1.00 77.25 73 PHE A O 1
ATOM 566 N N . GLY A 1 74 ? 6.186 -0.209 0.108 1.00 77.62 74 GLY A N 1
ATOM 567 C CA . GLY A 1 74 ? 6.048 0.516 -1.149 1.00 77.62 74 GLY A CA 1
ATOM 568 C C . GLY A 1 74 ? 6.381 -0.363 -2.358 1.00 77.62 74 GLY A C 1
ATOM 569 O O . GLY A 1 74 ? 5.690 -0.263 -3.370 1.00 77.62 74 GLY A O 1
ATOM 570 N N . ALA A 1 75 ? 7.370 -1.257 -2.257 1.00 77.75 75 ALA A N 1
ATOM 571 C CA . ALA A 1 75 ? 7.711 -2.213 -3.313 1.00 77.75 75 ALA A CA 1
ATOM 572 C C . ALA A 1 75 ? 6.533 -3.140 -3.645 1.00 77.75 75 ALA A C 1
ATOM 574 O O . ALA A 1 75 ? 6.183 -3.306 -4.816 1.00 77.75 75 ALA A O 1
ATOM 575 N N . VAL A 1 76 ? 5.865 -3.668 -2.614 1.00 78.62 76 VAL A N 1
ATOM 576 C CA . VAL A 1 76 ? 4.622 -4.437 -2.774 1.00 78.62 76 VAL A CA 1
ATOM 577 C C . VAL A 1 76 ? 3.541 -3.574 -3.430 1.00 78.62 76 VAL A C 1
ATOM 579 O O . VAL A 1 76 ? 2.909 -4.012 -4.386 1.00 78.62 76 VAL A O 1
ATOM 582 N N . ALA A 1 77 ? 3.370 -2.321 -2.998 1.00 80.75 77 ALA A N 1
ATOM 583 C CA . ALA A 1 77 ? 2.375 -1.417 -3.576 1.00 80.75 77 ALA A CA 1
ATOM 584 C C . ALA A 1 77 ? 2.616 -1.148 -5.073 1.00 80.75 77 ALA A C 1
ATOM 586 O O . ALA A 1 77 ? 1.672 -1.149 -5.862 1.00 80.75 77 ALA A O 1
ATOM 587 N N . ALA A 1 78 ? 3.871 -0.954 -5.480 1.00 80.69 78 ALA A N 1
ATOM 588 C CA . ALA A 1 78 ? 4.239 -0.752 -6.878 1.00 80.69 78 ALA A CA 1
ATOM 589 C C . ALA A 1 78 ? 3.967 -2.006 -7.728 1.00 80.69 78 ALA A C 1
ATOM 591 O O . ALA A 1 78 ? 3.370 -1.900 -8.800 1.00 80.69 78 ALA A O 1
ATOM 592 N N . ALA A 1 79 ? 4.332 -3.194 -7.232 1.00 77.38 79 ALA A N 1
ATOM 593 C CA . ALA A 1 79 ? 4.056 -4.459 -7.913 1.00 77.38 79 ALA A CA 1
ATOM 594 C C . ALA A 1 79 ? 2.546 -4.703 -8.080 1.00 77.38 79 ALA A C 1
ATOM 596 O O . ALA A 1 79 ? 2.086 -5.002 -9.179 1.00 77.38 79 ALA A O 1
ATOM 597 N N . ARG A 1 80 ? 1.757 -4.476 -7.023 1.00 75.75 80 ARG A N 1
ATOM 598 C CA . ARG A 1 80 ? 0.291 -4.599 -7.063 1.00 75.75 80 ARG A CA 1
ATOM 599 C C . ARG A 1 80 ? -0.363 -3.614 -8.028 1.00 75.75 80 ARG A C 1
ATOM 601 O O . ARG A 1 80 ? -1.333 -3.960 -8.696 1.00 75.75 80 ARG A O 1
ATOM 608 N N . ALA A 1 81 ? 0.158 -2.390 -8.118 1.00 78.06 81 ALA A N 1
ATOM 609 C CA . ALA A 1 81 ? -0.319 -1.410 -9.089 1.00 78.06 81 ALA A CA 1
ATOM 610 C C . ALA A 1 81 ? -0.075 -1.866 -10.536 1.00 78.06 81 ALA A C 1
ATOM 612 O O . ALA A 1 81 ? -0.965 -1.715 -11.373 1.00 78.06 81 ALA A O 1
ATOM 613 N N . ALA A 1 82 ? 1.081 -2.481 -10.805 1.00 78.94 82 ALA A N 1
ATOM 614 C CA . ALA A 1 82 ? 1.402 -3.045 -12.113 1.00 78.94 82 ALA A CA 1
ATOM 615 C C . ALA A 1 82 ? 0.509 -4.247 -12.461 1.00 78.94 82 ALA A C 1
ATOM 617 O O . ALA A 1 82 ? -0.046 -4.288 -13.555 1.00 78.94 82 ALA A O 1
ATOM 618 N N . GLU A 1 83 ? 0.304 -5.181 -11.524 1.00 74.94 83 GLU A N 1
ATOM 619 C CA . GLU A 1 83 ? -0.602 -6.334 -11.695 1.00 74.94 83 GLU A CA 1
ATOM 620 C C . GLU A 1 83 ? -2.034 -5.908 -12.046 1.00 74.94 83 GLU A C 1
ATOM 622 O O . GLU A 1 83 ? -2.721 -6.575 -12.815 1.00 74.94 83 GLU A O 1
ATOM 627 N N . ALA A 1 84 ? -2.483 -4.779 -11.502 1.00 70.81 84 ALA A N 1
ATOM 628 C CA . ALA A 1 84 ? -3.807 -4.229 -11.762 1.00 70.81 84 ALA A CA 1
ATOM 629 C C . ALA A 1 84 ? -3.889 -3.346 -13.025 1.00 70.81 84 ALA A C 1
ATOM 631 O O . ALA A 1 84 ? -4.934 -2.744 -13.280 1.00 70.81 84 ALA A O 1
ATOM 632 N N . GLY A 1 85 ? -2.804 -3.232 -13.796 1.00 75.44 85 GLY A N 1
ATOM 633 C CA . GLY A 1 85 ? -2.747 -2.432 -15.022 1.00 75.44 85 GLY A CA 1
ATOM 634 C C . GLY A 1 85 ? -2.662 -0.916 -14.802 1.00 75.44 85 GLY A C 1
ATOM 635 O O . GLY A 1 85 ? -2.768 -0.155 -15.761 1.00 75.44 85 GLY A O 1
ATOM 636 N N . ASP A 1 86 ? -2.446 -0.446 -13.568 1.00 80.38 86 ASP A N 1
ATOM 637 C CA . ASP A 1 86 ? -2.226 0.975 -13.263 1.00 80.38 86 ASP A CA 1
ATOM 638 C C . ASP A 1 86 ? -0.731 1.316 -13.368 1.00 80.38 86 ASP A C 1
ATOM 640 O O . ASP A 1 86 ? -0.044 1.624 -12.387 1.00 80.38 86 ASP A O 1
ATOM 644 N N . ALA A 1 87 ? -0.219 1.231 -14.598 1.00 82.19 87 ALA A N 1
ATOM 645 C CA . ALA A 1 87 ? 1.166 1.533 -14.942 1.00 82.19 87 ALA A CA 1
ATOM 646 C C . ALA A 1 87 ? 1.676 2.893 -14.414 1.00 82.19 87 ALA A C 1
ATOM 648 O O . ALA A 1 87 ? 2.750 2.910 -13.802 1.00 82.19 87 ALA A O 1
ATOM 649 N N . PRO A 1 88 ? 0.958 4.031 -14.569 1.00 84.81 88 PRO A N 1
ATOM 650 C CA . PRO A 1 88 ? 1.463 5.314 -14.081 1.00 84.81 88 PRO A CA 1
ATOM 651 C C . PRO A 1 88 ? 1.589 5.335 -12.554 1.00 84.81 88 PRO A C 1
ATOM 653 O O . PRO A 1 88 ? 2.547 5.898 -12.021 1.00 84.81 88 PRO A O 1
ATOM 656 N N . LYS A 1 89 ? 0.669 4.683 -11.829 1.00 82.31 89 LYS A N 1
ATOM 657 C CA . LYS A 1 89 ? 0.762 4.570 -10.372 1.00 82.31 89 LYS A CA 1
ATOM 658 C C . LYS A 1 89 ? 1.929 3.685 -9.946 1.00 82.31 89 LYS A C 1
ATOM 660 O O . LYS A 1 89 ? 2.652 4.055 -9.022 1.00 82.31 89 LYS A O 1
ATOM 665 N N . ALA A 1 90 ? 2.119 2.551 -10.615 1.00 83.25 90 ALA A N 1
ATOM 666 C CA . ALA A 1 90 ? 3.210 1.625 -10.337 1.00 83.25 90 ALA A CA 1
ATOM 667 C C . ALA A 1 90 ? 4.579 2.296 -10.500 1.00 83.25 90 ALA A C 1
ATOM 669 O O . ALA A 1 90 ? 5.414 2.212 -9.601 1.00 83.25 90 ALA A O 1
ATOM 670 N N . LEU A 1 91 ? 4.776 3.028 -11.601 1.00 85.94 91 LEU A N 1
ATOM 671 C CA . LEU A 1 91 ? 6.014 3.761 -11.873 1.00 85.94 91 LEU A CA 1
ATOM 672 C C . LEU A 1 91 ? 6.233 4.905 -10.875 1.00 85.94 91 LEU A C 1
ATOM 674 O O . LEU A 1 91 ? 7.312 5.005 -10.304 1.00 85.94 91 LEU A O 1
ATOM 678 N N . GLN A 1 92 ? 5.196 5.691 -10.559 1.00 87.50 92 GLN A N 1
ATOM 679 C CA . GLN A 1 92 ? 5.286 6.745 -9.539 1.00 87.50 92 GLN A CA 1
ATOM 680 C C . GLN A 1 92 ? 5.737 6.201 -8.173 1.00 87.50 92 GLN A C 1
ATOM 682 O O . GLN A 1 92 ? 6.516 6.844 -7.466 1.00 87.50 92 GLN A O 1
ATOM 687 N N . LEU A 1 93 ? 5.196 5.052 -7.757 1.00 84.25 93 LEU A N 1
ATOM 688 C CA . LEU A 1 93 ? 5.571 4.417 -6.494 1.00 84.25 93 LEU A CA 1
ATOM 689 C C . LEU A 1 93 ? 6.999 3.884 -6.543 1.00 84.25 93 LEU A C 1
ATOM 691 O O . LEU A 1 93 ? 7.736 4.033 -5.571 1.00 84.25 93 LEU A O 1
ATOM 695 N N . LEU A 1 94 ? 7.389 3.319 -7.681 1.00 85.50 94 LEU A N 1
ATOM 696 C CA . LEU A 1 94 ? 8.727 2.803 -7.900 1.00 85.50 94 LEU A CA 1
ATOM 697 C C . LEU A 1 94 ? 9.795 3.902 -7.864 1.00 85.50 94 LEU A C 1
ATOM 699 O O . LEU A 1 94 ? 10.795 3.740 -7.176 1.00 85.50 94 LEU A O 1
ATOM 703 N N . ASP A 1 95 ? 9.572 5.036 -8.528 1.00 84.75 95 ASP A N 1
ATOM 704 C CA . ASP A 1 95 ? 10.530 6.148 -8.537 1.00 84.75 95 ASP A CA 1
ATOM 705 C C . ASP A 1 95 ? 10.728 6.729 -7.131 1.00 84.75 95 ASP A C 1
ATOM 707 O O . ASP A 1 95 ? 11.848 7.036 -6.724 1.00 84.75 95 ASP A O 1
ATOM 711 N N . ARG A 1 96 ? 9.652 6.800 -6.334 1.00 83.25 96 ARG A N 1
ATOM 712 C CA . ARG A 1 96 ? 9.745 7.193 -4.920 1.00 83.25 96 ARG A CA 1
ATOM 713 C C . ARG A 1 96 ? 10.556 6.213 -4.084 1.00 83.25 96 ARG A C 1
ATOM 715 O O . ARG A 1 96 ? 11.196 6.649 -3.141 1.00 83.25 96 ARG A O 1
ATOM 722 N N . LEU A 1 97 ? 10.499 4.920 -4.384 1.00 81.06 97 LEU A N 1
ATOM 723 C CA . LEU A 1 97 ? 11.270 3.907 -3.663 1.00 81.06 97 LEU A CA 1
ATOM 724 C C . LEU A 1 97 ? 12.742 3.939 -4.037 1.00 81.06 97 LEU A C 1
ATOM 726 O O . LEU A 1 97 ? 13.586 3.861 -3.155 1.00 81.06 97 LEU A O 1
ATOM 730 N N . LEU A 1 98 ? 13.036 4.083 -5.329 1.00 80.31 98 LEU A N 1
ATOM 731 C CA . LEU A 1 98 ? 14.404 4.182 -5.830 1.00 80.31 98 LEU A CA 1
ATOM 732 C C . LEU A 1 98 ? 15.105 5.438 -5.308 1.00 80.31 98 LEU A C 1
ATOM 734 O O . LEU A 1 98 ? 16.286 5.384 -4.997 1.00 80.31 98 LEU A O 1
ATOM 738 N N . ALA A 1 99 ? 14.372 6.538 -5.109 1.00 79.75 99 ALA A N 1
ATOM 739 C CA . ALA A 1 99 ? 14.909 7.733 -4.456 1.00 79.75 99 ALA A CA 1
ATOM 740 C C . ALA A 1 99 ? 15.360 7.500 -2.997 1.00 79.75 99 ALA A C 1
ATOM 742 O O . ALA A 1 99 ? 16.064 8.337 -2.444 1.00 79.75 99 ALA A O 1
ATOM 743 N N . TRP A 1 100 ? 14.932 6.402 -2.366 1.00 73.25 100 TRP A N 1
ATOM 744 C CA . TRP A 1 100 ? 15.290 6.023 -0.994 1.00 73.25 100 TRP A CA 1
ATOM 745 C C . TRP A 1 100 ? 16.243 4.817 -0.961 1.00 73.25 100 TRP A C 1
ATOM 747 O O . TRP A 1 100 ? 16.647 4.381 0.116 1.00 73.25 100 TRP A O 1
ATOM 757 N N . ASP A 1 101 ? 16.571 4.238 -2.119 1.00 71.50 101 ASP A N 1
ATOM 758 C CA . ASP A 1 101 ? 17.389 3.034 -2.225 1.00 71.50 101 ASP A CA 1
ATOM 759 C C . ASP A 1 101 ? 18.856 3.398 -2.457 1.00 71.50 101 ASP A C 1
ATOM 761 O O . ASP A 1 101 ? 19.352 3.413 -3.580 1.00 71.50 101 ASP A O 1
ATOM 765 N N . GLU A 1 102 ? 19.567 3.670 -1.366 1.00 64.88 102 GLU A N 1
ATOM 766 C CA . GLU A 1 102 ? 20.996 4.015 -1.388 1.00 64.88 102 GLU A CA 1
ATOM 767 C C . GLU A 1 102 ? 21.906 2.847 -1.821 1.00 64.88 102 GLU A C 1
ATOM 769 O O . GLU A 1 102 ? 23.096 3.039 -2.066 1.00 64.88 102 GLU A O 1
ATOM 774 N N . HIS A 1 103 ? 21.373 1.622 -1.917 1.00 65.69 103 HIS A N 1
ATOM 775 C CA . HIS A 1 103 ? 22.155 0.401 -2.147 1.00 65.69 103 HIS A CA 1
ATOM 776 C C . HIS A 1 103 ? 21.711 -0.410 -3.370 1.00 65.69 103 HIS A C 1
ATOM 778 O O . HIS A 1 103 ? 22.129 -1.560 -3.511 1.00 65.69 103 HIS A O 1
ATOM 784 N N . GLY A 1 104 ? 20.850 0.139 -4.233 1.00 70.19 104 GLY A N 1
ATOM 785 C CA . GLY A 1 104 ? 20.398 -0.539 -5.455 1.00 70.19 104 GLY A CA 1
ATOM 786 C C . GLY A 1 104 ? 19.682 -1.877 -5.211 1.00 70.19 104 GLY A C 1
ATOM 787 O O . GLY A 1 104 ? 19.584 -2.718 -6.107 1.00 70.19 104 GLY A O 1
ATOM 788 N N . ARG A 1 105 ? 19.166 -2.116 -3.998 1.00 71.56 105 ARG A N 1
ATOM 789 C CA . ARG A 1 105 ? 18.507 -3.380 -3.619 1.00 71.56 105 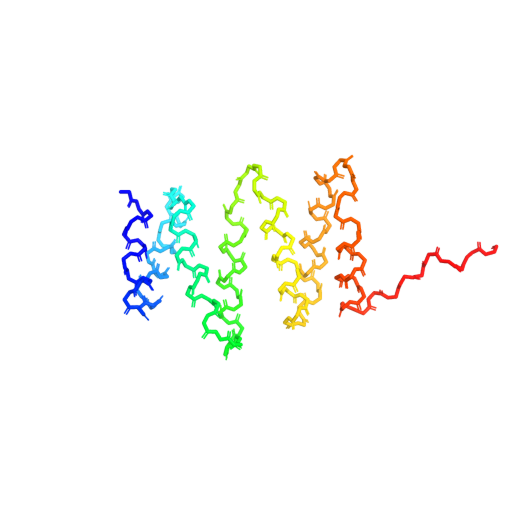ARG A CA 1
ATOM 790 C C . ARG A 1 105 ? 17.195 -3.600 -4.368 1.00 71.56 105 ARG A C 1
ATOM 792 O O . ARG A 1 105 ? 16.720 -4.732 -4.468 1.00 71.56 105 ARG A O 1
ATOM 799 N N . LEU A 1 106 ? 16.600 -2.532 -4.888 1.00 72.88 106 LEU A N 1
ATOM 800 C CA . LEU A 1 106 ? 15.315 -2.536 -5.571 1.00 72.88 106 LEU A CA 1
ATOM 801 C C . LEU A 1 106 ? 15.444 -2.509 -7.098 1.00 72.88 106 LEU A C 1
ATOM 803 O O . LEU A 1 106 ? 14.420 -2.613 -7.769 1.00 72.88 106 LEU A O 1
ATOM 807 N N . GLU A 1 107 ? 16.648 -2.442 -7.677 1.00 76.69 107 GLU A N 1
ATOM 808 C CA . GLU A 1 107 ? 16.835 -2.338 -9.136 1.00 76.69 107 GLU A CA 1
ATOM 809 C C . GLU A 1 107 ? 16.253 -3.531 -9.906 1.00 76.69 107 GLU A C 1
ATOM 811 O O . GLU A 1 107 ? 15.543 -3.365 -10.902 1.00 76.69 107 GLU A O 1
ATOM 816 N N . ASN A 1 108 ? 16.471 -4.750 -9.407 1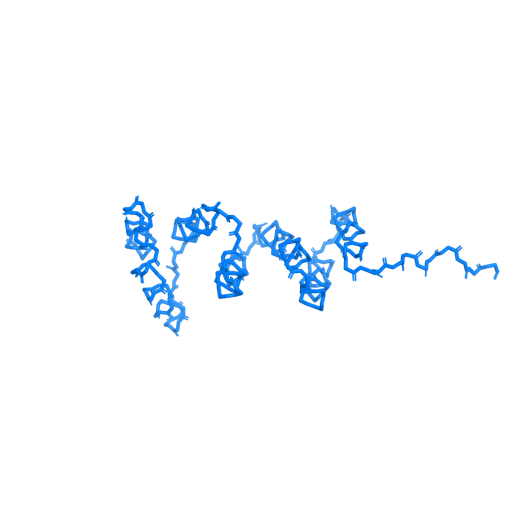.00 77.75 108 ASN A N 1
ATOM 817 C CA . ASN A 1 108 ? 15.919 -5.963 -10.015 1.00 77.75 108 ASN A CA 1
ATOM 818 C C . ASN A 1 108 ? 14.382 -5.968 -9.996 1.00 77.75 108 ASN A C 1
ATOM 820 O O . ASN A 1 108 ? 13.734 -6.360 -10.973 1.00 77.75 108 ASN A O 1
ATOM 824 N N . LEU A 1 109 ? 13.784 -5.505 -8.896 1.00 76.69 109 LEU A N 1
ATOM 825 C CA . LEU A 1 109 ? 12.335 -5.357 -8.783 1.00 76.69 109 LEU A CA 1
ATOM 826 C C . LEU A 1 109 ? 11.827 -4.245 -9.708 1.00 76.69 109 LEU A C 1
ATOM 828 O O . LEU A 1 109 ? 10.836 -4.438 -10.414 1.00 76.69 109 LEU A O 1
ATOM 832 N N . ALA A 1 110 ? 12.535 -3.119 -9.758 1.00 78.94 110 ALA A N 1
ATOM 833 C CA . ALA A 1 110 ? 12.228 -1.990 -10.619 1.00 78.94 110 ALA A CA 1
ATOM 834 C C . ALA A 1 110 ? 12.189 -2.395 -12.092 1.00 78.94 110 ALA A C 1
ATOM 836 O O . ALA A 1 110 ? 11.232 -2.075 -12.797 1.00 78.94 110 ALA A O 1
ATOM 837 N N . GLY A 1 111 ? 13.177 -3.169 -12.547 1.00 80.25 111 GLY A N 1
ATOM 838 C CA . GLY A 1 111 ? 13.213 -3.705 -13.905 1.00 80.25 111 GLY A CA 1
ATOM 839 C C . GLY A 1 111 ? 12.038 -4.640 -14.210 1.00 80.25 111 GLY A C 1
ATOM 840 O O . GLY A 1 111 ? 11.490 -4.614 -15.310 1.00 80.25 111 GLY A O 1
ATOM 841 N N . ARG A 1 112 ? 11.599 -5.461 -13.246 1.00 81.56 112 ARG A N 1
ATOM 842 C CA . ARG A 1 112 ? 10.410 -6.323 -13.409 1.00 81.56 112 ARG A CA 1
ATOM 843 C C . ARG A 1 112 ? 9.119 -5.510 -13.506 1.00 81.56 112 ARG A C 1
ATOM 845 O O . ARG A 1 112 ? 8.330 -5.769 -14.408 1.00 81.56 112 ARG A O 1
ATOM 852 N N . ILE A 1 113 ? 8.936 -4.520 -12.634 1.00 80.12 113 ILE A N 1
ATOM 853 C CA . ILE A 1 113 ? 7.748 -3.654 -12.630 1.00 80.12 113 ILE A CA 1
ATOM 854 C C . ILE A 1 113 ? 7.692 -2.813 -13.908 1.00 80.12 113 ILE A C 1
ATOM 856 O O . ILE A 1 113 ? 6.654 -2.773 -14.559 1.00 80.12 113 ILE A O 1
ATOM 860 N N . ARG A 1 114 ? 8.809 -2.207 -14.330 1.00 82.19 114 ARG A N 1
ATOM 861 C CA . ARG A 1 114 ? 8.873 -1.437 -15.584 1.00 82.19 114 ARG A CA 1
ATOM 862 C C . ARG A 1 114 ? 8.484 -2.284 -16.791 1.00 82.19 114 ARG A C 1
ATOM 864 O O . ARG A 1 114 ? 7.655 -1.839 -17.576 1.00 82.19 114 ARG A O 1
ATOM 871 N N . ARG A 1 115 ? 8.997 -3.516 -16.896 1.00 81.31 115 ARG A N 1
ATOM 872 C CA . ARG A 1 115 ? 8.618 -4.451 -17.971 1.00 81.31 115 ARG A CA 1
ATOM 873 C C . ARG A 1 115 ? 7.138 -4.824 -17.927 1.00 81.31 115 ARG A C 1
ATOM 875 O O . ARG A 1 115 ? 6.489 -4.804 -18.965 1.00 81.31 115 ARG A O 1
ATOM 882 N N . ALA A 1 116 ? 6.596 -5.107 -16.741 1.00 76.50 116 ALA A N 1
ATOM 883 C CA . ALA A 1 116 ? 5.169 -5.392 -16.570 1.00 76.50 116 ALA A CA 1
ATOM 884 C C . ALA A 1 116 ? 4.279 -4.200 -16.976 1.00 76.50 116 ALA A C 1
ATOM 886 O O . ALA A 1 116 ? 3.193 -4.393 -17.508 1.00 76.50 116 ALA A O 1
ATOM 887 N N . CYS A 1 117 ? 4.766 -2.972 -16.787 1.00 78.75 117 CYS A N 1
ATOM 888 C CA . CYS A 1 117 ? 4.093 -1.739 -17.193 1.00 78.75 117 CYS A CA 1
ATOM 889 C C . CYS A 1 117 ? 4.314 -1.348 -18.670 1.00 78.75 117 CYS A C 1
ATOM 891 O O . CYS A 1 117 ? 3.901 -0.259 -19.063 1.00 78.75 117 CYS A O 1
ATOM 893 N N . GLY A 1 118 ? 4.980 -2.177 -19.484 1.00 69.00 118 GLY A N 1
ATOM 894 C CA . GLY A 1 118 ? 5.259 -1.885 -20.900 1.00 69.00 118 GLY A CA 1
ATOM 895 C C . GLY A 1 118 ? 6.498 -1.015 -21.154 1.00 69.00 118 GLY A C 1
ATOM 896 O O . GLY A 1 118 ? 6.738 -0.586 -22.281 1.00 69.00 118 GLY A O 1
ATOM 897 N N . GLY A 1 119 ? 7.313 -0.761 -20.129 1.00 58.09 119 GLY A N 1
ATOM 898 C CA . GLY A 1 119 ? 8.606 -0.103 -20.266 1.00 58.09 119 GLY A CA 1
ATOM 899 C C . GLY A 1 119 ? 9.625 -1.047 -20.893 1.00 58.09 119 GLY A C 1
ATOM 900 O O . GLY A 1 119 ? 10.276 -1.821 -20.188 1.00 58.09 119 GLY A O 1
ATOM 901 N N . ASN A 1 120 ? 9.787 -0.964 -22.213 1.00 43.69 120 ASN A N 1
ATOM 902 C CA . ASN A 1 120 ? 10.968 -1.495 -22.879 1.00 43.69 120 ASN A CA 1
ATOM 903 C C . ASN A 1 120 ? 12.198 -0.772 -22.325 1.00 43.69 120 ASN A C 1
ATOM 905 O O . ASN A 1 120 ? 12.315 0.451 -22.401 1.00 43.69 120 ASN A O 1
ATOM 909 N N . SER A 1 121 ? 13.130 -1.541 -21.776 1.00 43.81 121 SER A N 1
ATOM 910 C CA . SER A 1 121 ? 14.493 -1.111 -21.496 1.00 43.81 121 SER A CA 1
ATOM 911 C C . SER A 1 121 ? 15.193 -0.739 -22.807 1.00 43.81 121 SER A C 1
ATOM 913 O O . SER A 1 121 ? 15.922 -1.534 -23.386 1.00 43.81 121 SER A O 1
ATOM 915 N N . SER A 1 122 ? 14.966 0.487 -23.275 1.00 39.47 122 SER A N 1
ATOM 916 C CA . SER A 1 122 ? 15.781 1.167 -24.282 1.00 39.47 122 SER A CA 1
ATOM 917 C C . SER A 1 122 ? 16.938 1.876 -23.572 1.00 39.47 122 SER A C 1
ATOM 919 O O . SER A 1 122 ? 16.964 3.099 -23.451 1.00 39.47 122 SER A O 1
ATOM 921 N N . ALA A 1 123 ? 17.884 1.094 -23.060 1.00 38.38 123 ALA A N 1
ATOM 922 C CA . ALA A 1 123 ? 19.187 1.593 -22.613 1.00 38.38 123 ALA A CA 1
ATOM 923 C C . ALA A 1 123 ? 20.339 0.732 -23.168 1.00 38.38 123 ALA A C 1
ATOM 925 O O . ALA A 1 123 ? 21.387 0.620 -22.546 1.00 38.38 123 ALA A O 1
ATOM 926 N N . ALA A 1 124 ? 20.135 0.111 -24.337 1.00 37.97 124 ALA A N 1
ATOM 927 C CA . ALA A 1 124 ? 21.1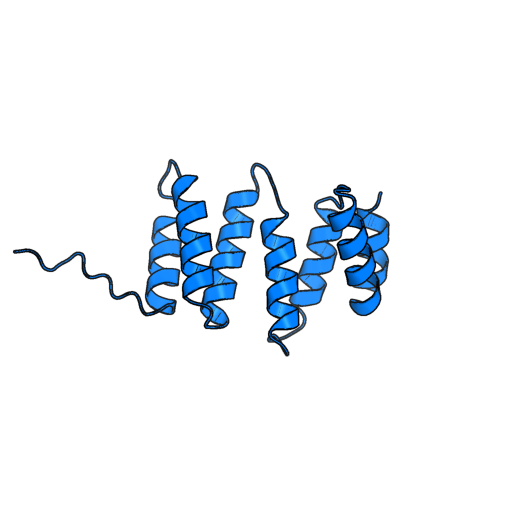42 -0.692 -25.040 1.00 37.97 124 ALA A CA 1
ATOM 928 C C . ALA A 1 124 ? 21.137 -0.434 -26.562 1.00 37.97 124 ALA A C 1
ATOM 930 O O . ALA A 1 124 ? 21.316 -1.349 -27.354 1.00 37.97 124 ALA A O 1
ATOM 931 N N . ALA A 1 125 ? 20.881 0.811 -26.973 1.00 36.88 125 ALA A N 1
ATOM 932 C CA . ALA A 1 125 ? 20.989 1.241 -28.368 1.00 36.88 125 ALA A CA 1
ATOM 933 C C . ALA A 1 125 ? 21.426 2.710 -28.431 1.00 36.88 125 ALA A C 1
ATOM 935 O O . ALA A 1 125 ? 20.641 3.600 -28.753 1.00 36.88 125 ALA A O 1
ATOM 936 N N . ARG A 1 126 ? 22.673 2.963 -28.039 1.00 36.69 126 ARG A N 1
ATOM 937 C CA . ARG A 1 126 ? 23.461 4.097 -28.524 1.00 36.69 126 ARG A CA 1
ATOM 938 C C . ARG A 1 126 ? 24.872 3.570 -28.752 1.00 36.69 126 ARG A C 1
ATOM 940 O O . ARG A 1 126 ? 25.679 3.543 -27.826 1.00 36.69 126 ARG A O 1
ATOM 947 N N . GLU A 1 127 ? 25.040 3.010 -29.948 1.00 36.56 127 GLU A N 1
ATOM 948 C CA . GLU A 1 127 ? 26.307 3.030 -30.687 1.00 36.56 127 GLU A CA 1
ATOM 949 C C . GLU A 1 127 ? 26.832 4.468 -30.805 1.00 36.56 127 GLU A C 1
ATOM 951 O O . GLU A 1 127 ? 25.990 5.402 -30.839 1.00 36.56 127 GLU A O 1
#

pLDDT: mean 72.54, std 11.18, range [36.56, 87.5]

Secondary structure (DSSP, 8-state):
-HHHHHHHHHHTT-HHHHHHHHHHHHHTT---HHHHHHHHHHHHSSSS-SSHHHHHHHHHHHTT--GGGHHHHHHHHHHHHHHTT-HHHHHHHHHHHHTT-TT-TTHHHHHHHHHHTT-----S---

Radius of gyration: 16.53 Å; chains: 1; bounding box: 43×26×52 Å

Sequence (127 aa):
ELGSTIRAPCRLGGSSLAWPVFQEADKLRLNVGLSGLSALLSGCERGPWPSRRSMQRELRLLLRCRGEVQPVFGAVAAARAAEAGDAPKALQLLDRLLAWDEHGRLENLAGRIRRACGGNSSAAARE

Foldseek 3Di:
DLLVVLLVCLVVLNLVVSQVSVVVCVVVVHDNDPSNLVSNLVSLPPDDHPDPVSLVSNLVSLCVDDDPCNLVSLLVNLQSCLVVLVLVRSLVSLVVSVVVCPPCPCVVSNVVSCVSNVNDPPPPDDD

Organism: Polarella glacialis (NCBI:txid89957)